Protein AF-A0A9D6P0R1-F1 (afdb_monomer_lite)

Sequence (93 aa):
MAKPYQLLRVSRIVLLVLAYVSGASNLIFAGFLPLVLGGEPVPLFLDGPVIPVRVLGILNILITAPLLFVVFYVPSGIIHLLLEHGVRDERHL

Foldseek 3Di:
DPPVLVVLVVLLVVLQVQLVVVLVCQLVPQAVCCQVVWDDFDAPDPPHDTHTSNVRNVCSNVPVSVVSNCVSNVVSVVSVVVSVVVVVVVVVD

Secondary structure (DSSP, 8-state):
---HHHHHHHHHHHHHHHHHHHHHHIIIIIIIHHHHH--PPEESSTTPPEE-HHHHHHHIIIIIHHHHHHHHHHHHHHHHHHHHHHHHHTT--

pLDDT: mean 82.97, std 10.07, range [46.97, 93.44]

Radius of gyration: 19.76 Å; chains: 1; bounding box: 53×21×51 Å

Structure (mmCIF, N/CA/C/O backbone):
data_AF-A0A9D6P0R1-F1
#
_entry.id   AF-A0A9D6P0R1-F1
#
loop_
_atom_site.group_PDB
_atom_site.id
_atom_site.type_symbol
_atom_site.label_atom_id
_atom_site.label_alt_id
_atom_site.label_comp_id
_atom_site.label_asym_id
_atom_site.label_entity_id
_atom_site.label_seq_id
_atom_site.pdbx_PDB_ins_code
_atom_site.Cartn_x
_atom_site.Cartn_y
_atom_site.Cartn_z
_atom_site.occupancy
_atom_site.B_iso_or_equiv
_atom_site.auth_seq_id
_atom_site.auth_comp_id
_atom_site.auth_asym_id
_atom_site.auth_atom_id
_atom_site.pdbx_PDB_model_num
ATOM 1 N N . MET A 1 1 ? -7.683 8.134 35.108 1.00 46.97 1 MET A N 1
ATOM 2 C CA . MET A 1 1 ? -8.011 6.882 34.390 1.00 46.97 1 MET A CA 1
ATOM 3 C C . MET A 1 1 ? -8.144 7.206 32.912 1.00 46.97 1 MET A C 1
ATOM 5 O O . MET A 1 1 ? -9.078 7.909 32.544 1.00 46.97 1 MET A O 1
ATOM 9 N N . ALA A 1 2 ? -7.178 6.801 32.082 1.00 53.44 2 ALA A N 1
ATOM 10 C CA . ALA A 1 2 ? -7.301 6.957 30.634 1.00 53.44 2 ALA A CA 1
ATOM 11 C C . ALA A 1 2 ? -8.511 6.137 30.177 1.00 53.44 2 ALA A C 1
ATOM 13 O O . ALA A 1 2 ? -8.580 4.946 30.468 1.00 53.44 2 ALA A O 1
ATOM 14 N N . LYS A 1 3 ? -9.492 6.776 29.533 1.00 68.75 3 LYS A N 1
ATOM 15 C CA . LYS A 1 3 ? -10.670 6.066 29.032 1.00 68.75 3 LYS A CA 1
ATOM 16 C C . LYS A 1 3 ? -10.182 5.153 27.898 1.00 68.75 3 LYS A C 1
ATOM 18 O O . LYS A 1 3 ? -9.747 5.695 26.881 1.00 68.75 3 LYS A O 1
ATOM 23 N N . PRO A 1 4 ? -10.222 3.813 28.027 1.00 68.56 4 PRO A N 1
ATOM 24 C CA . PRO A 1 4 ? -9.678 2.897 27.014 1.00 68.56 4 PRO A CA 1
ATOM 25 C C . PRO A 1 4 ? -10.283 3.143 25.618 1.00 68.56 4 PRO A C 1
ATOM 27 O O . PRO A 1 4 ? -9.593 3.048 24.605 1.00 68.56 4 PRO A O 1
ATOM 30 N N . TYR A 1 5 ? -11.529 3.622 25.576 1.00 75.81 5 TYR A N 1
ATOM 31 C CA . TYR A 1 5 ? -12.212 4.119 24.379 1.00 75.81 5 TYR A CA 1
ATOM 32 C C . TYR A 1 5 ? -11.521 5.266 23.639 1.00 75.81 5 TYR A C 1
ATOM 34 O O . TYR A 1 5 ? -11.574 5.325 22.410 1.00 75.81 5 TYR A O 1
ATOM 42 N N . GLN A 1 6 ? -10.902 6.204 24.358 1.00 82.00 6 GLN A N 1
ATOM 43 C CA . GLN A 1 6 ? -10.200 7.328 23.736 1.00 82.00 6 GLN A CA 1
ATOM 44 C C . GLN A 1 6 ? -8.917 6.851 23.056 1.00 82.00 6 GLN A C 1
ATOM 46 O O . GLN A 1 6 ? -8.638 7.275 21.938 1.00 82.00 6 GLN A O 1
ATOM 51 N N . LEU A 1 7 ? -8.193 5.920 23.682 1.00 83.88 7 LEU A N 1
ATOM 52 C CA . LEU A 1 7 ? -6.990 5.311 23.113 1.00 83.88 7 LEU A CA 1
ATOM 53 C C . LEU A 1 7 ? -7.309 4.530 21.834 1.00 83.88 7 LEU A C 1
ATOM 55 O O . LEU A 1 7 ? -6.702 4.791 20.801 1.00 83.88 7 LEU A O 1
ATOM 59 N N . LEU A 1 8 ? -8.322 3.658 21.859 1.00 85.56 8 LEU A N 1
ATOM 60 C CA . LEU A 1 8 ? -8.782 2.923 20.672 1.00 85.56 8 LEU A CA 1
ATOM 61 C C . LEU A 1 8 ? -9.219 3.867 19.540 1.00 85.56 8 LEU A C 1
ATOM 63 O O . LEU A 1 8 ? -8.844 3.674 18.384 1.00 85.56 8 LEU A O 1
ATOM 67 N N . ARG A 1 9 ? -9.965 4.932 19.861 1.00 85.44 9 ARG A N 1
ATOM 68 C CA . ARG A 1 9 ? -10.404 5.921 18.865 1.00 85.44 9 ARG A CA 1
ATOM 69 C C . ARG A 1 9 ? -9.224 6.650 18.217 1.00 85.44 9 ARG A C 1
ATOM 71 O O . ARG A 1 9 ? -9.220 6.808 16.998 1.00 85.44 9 ARG A O 1
ATOM 78 N N . VAL A 1 10 ? -8.238 7.074 19.007 1.00 89.56 10 VAL A N 1
ATOM 79 C CA . VAL A 1 10 ? -7.028 7.736 18.495 1.00 89.56 10 VAL A CA 1
ATOM 80 C C . VAL A 1 10 ? -6.213 6.767 17.642 1.00 89.56 10 VAL A C 1
ATOM 82 O O . VAL A 1 10 ? -5.868 7.111 16.513 1.00 89.56 10 VAL A O 1
ATOM 85 N N . SER A 1 11 ? -5.994 5.535 18.109 1.00 87.94 11 SER A N 1
ATOM 86 C CA . SER A 1 11 ? -5.272 4.506 17.351 1.00 87.94 11 SER A CA 1
ATOM 87 C C . SER A 1 11 ? -5.920 4.221 15.996 1.00 87.94 11 SER A C 1
ATOM 89 O O . SER A 1 11 ? -5.218 4.144 14.991 1.00 87.94 11 SER A O 1
ATOM 91 N N . ARG A 1 12 ? -7.257 4.143 15.929 1.00 89.88 12 ARG A N 1
ATOM 92 C CA . ARG A 1 12 ? -7.990 3.990 14.661 1.00 89.88 12 ARG A CA 1
ATOM 93 C C . ARG A 1 12 ? -7.682 5.118 13.682 1.00 89.88 12 ARG A C 1
ATOM 95 O O . ARG A 1 12 ? -7.431 4.844 12.511 1.00 89.88 12 ARG A O 1
ATOM 102 N N . ILE A 1 13 ? -7.738 6.367 14.152 1.00 92.25 13 ILE A N 1
ATOM 103 C CA . ILE A 1 13 ? -7.494 7.554 13.321 1.00 92.25 13 ILE A CA 1
ATOM 104 C C . ILE A 1 13 ? -6.058 7.538 12.807 1.00 92.25 13 ILE A C 1
ATOM 106 O O . ILE A 1 13 ? -5.847 7.709 11.611 1.00 92.25 13 ILE A O 1
ATOM 110 N N . VAL A 1 14 ? -5.088 7.273 13.685 1.00 92.88 14 VAL A N 1
ATOM 111 C CA . VAL A 1 14 ? -3.671 7.198 13.311 1.00 92.88 14 VAL A CA 1
ATOM 112 C C . VAL A 1 14 ? -3.445 6.114 12.259 1.00 92.88 14 VAL A C 1
ATOM 114 O O . VAL A 1 14 ? -2.848 6.395 11.226 1.00 92.88 14 VAL A O 1
ATOM 117 N N . LEU A 1 15 ? -3.978 4.907 12.464 1.00 90.88 15 LEU A N 1
ATOM 118 C CA . LEU A 1 15 ? -3.869 3.813 11.494 1.00 90.88 15 LEU A CA 1
ATOM 119 C C . LEU A 1 15 ? -4.513 4.160 10.152 1.00 90.88 15 LEU A C 1
ATOM 121 O O . LEU A 1 15 ? -3.948 3.868 9.104 1.00 90.88 15 LEU A O 1
ATOM 125 N N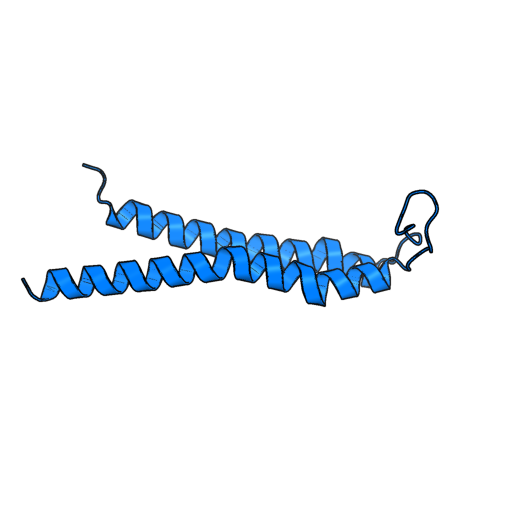 . LEU A 1 16 ? -5.669 4.821 10.169 1.00 91.12 16 LEU A N 1
ATOM 126 C CA . LEU A 1 16 ? -6.349 5.232 8.946 1.00 91.12 16 LEU A CA 1
ATOM 127 C C . LEU A 1 16 ? -5.522 6.276 8.185 1.00 91.12 16 LEU A C 1
ATOM 129 O O . LEU A 1 16 ? -5.309 6.132 6.985 1.00 91.12 16 LEU A O 1
ATOM 133 N N . VAL A 1 17 ? -4.992 7.283 8.885 1.00 93.44 17 VAL A N 1
ATOM 134 C CA . VAL A 1 17 ? -4.098 8.291 8.298 1.00 93.44 17 VAL A CA 1
ATOM 135 C C . VAL A 1 17 ? -2.844 7.637 7.723 1.00 93.44 17 VAL A C 1
ATOM 137 O O . VAL A 1 17 ? -2.485 7.938 6.588 1.00 93.44 17 VAL A O 1
ATOM 140 N N . LEU A 1 18 ? -2.217 6.710 8.450 1.00 91.12 18 LEU A N 1
ATOM 141 C CA . LEU A 1 18 ? -1.062 5.961 7.951 1.00 91.12 18 LEU A CA 1
ATOM 142 C C . LEU A 1 18 ? -1.410 5.152 6.698 1.00 91.12 18 LEU A C 1
ATOM 144 O O . LEU A 1 18 ? -0.651 5.196 5.738 1.00 91.12 18 LEU A O 1
ATOM 148 N N . ALA A 1 19 ? -2.573 4.497 6.644 1.00 90.38 19 ALA A N 1
ATOM 149 C CA . ALA A 1 19 ? -3.010 3.758 5.458 1.00 90.38 19 ALA A CA 1
ATOM 150 C C . ALA A 1 19 ? -3.074 4.657 4.215 1.00 90.38 19 ALA A C 1
ATOM 152 O O . ALA A 1 19 ? -2.520 4.318 3.167 1.00 90.38 19 ALA A O 1
ATOM 153 N N . TYR A 1 20 ? -3.705 5.827 4.344 1.00 90.00 20 TYR A N 1
ATOM 154 C CA . TYR A 1 20 ? -3.838 6.777 3.242 1.00 90.00 20 TYR A CA 1
ATOM 155 C C . TYR A 1 20 ? -2.508 7.425 2.870 1.00 90.00 20 TYR A C 1
ATOM 157 O O . TYR A 1 20 ? -2.167 7.462 1.690 1.00 90.00 20 TYR A O 1
ATOM 165 N N . VAL A 1 21 ? -1.744 7.912 3.849 1.00 92.06 21 VAL A N 1
ATOM 166 C CA . VAL A 1 21 ? -0.465 8.584 3.593 1.00 92.06 21 VAL A CA 1
ATOM 167 C C . VAL A 1 21 ? 0.540 7.601 3.007 1.00 92.06 21 VAL A C 1
ATOM 169 O O . VAL A 1 21 ? 1.130 7.899 1.973 1.00 92.06 21 VAL A O 1
ATOM 172 N N . SER A 1 22 ? 0.716 6.420 3.600 1.00 88.69 22 SER A N 1
ATOM 173 C CA . SER A 1 22 ? 1.652 5.413 3.090 1.00 88.69 22 SER A CA 1
ATOM 174 C C . SER A 1 22 ? 1.226 4.885 1.722 1.00 88.69 22 SER A C 1
ATOM 176 O O . SER A 1 22 ? 2.071 4.782 0.834 1.00 88.69 22 SER A O 1
ATOM 178 N N . GLY A 1 23 ? -0.067 4.614 1.521 1.00 87.38 23 GLY A N 1
ATOM 179 C CA . GLY A 1 23 ? -0.603 4.178 0.232 1.00 87.38 23 GLY A CA 1
ATOM 180 C C . GLY A 1 23 ? -0.399 5.227 -0.865 1.00 87.38 23 GLY A C 1
ATOM 181 O O . GLY A 1 23 ? 0.186 4.925 -1.903 1.00 87.38 23 GLY A O 1
ATOM 182 N N . ALA A 1 24 ? -0.799 6.479 -0.618 1.00 89.44 24 ALA A N 1
ATOM 183 C CA . ALA A 1 24 ? -0.644 7.577 -1.575 1.00 89.44 24 ALA A CA 1
ATOM 184 C C . ALA A 1 24 ? 0.829 7.896 -1.867 1.00 89.44 24 ALA A C 1
ATOM 186 O O . ALA A 1 24 ? 1.206 8.061 -3.026 1.00 89.44 24 ALA A O 1
ATOM 187 N N . SER A 1 25 ? 1.680 7.929 -0.838 1.00 89.25 25 SER A N 1
ATOM 188 C CA . SER A 1 25 ? 3.119 8.162 -1.012 1.00 89.25 25 SER A CA 1
ATOM 189 C C . SER A 1 25 ? 3.753 7.058 -1.855 1.00 89.25 25 SER A C 1
ATOM 191 O O . SER A 1 25 ? 4.524 7.349 -2.765 1.00 89.25 25 SER A O 1
ATOM 193 N N . ASN A 1 26 ? 3.409 5.791 -1.604 1.00 87.50 26 ASN A N 1
ATOM 194 C CA . ASN A 1 26 ? 3.940 4.676 -2.383 1.00 87.50 26 ASN A CA 1
ATOM 195 C C . ASN A 1 26 ? 3.465 4.740 -3.845 1.00 87.50 26 ASN A C 1
ATOM 197 O O . ASN A 1 26 ? 4.288 4.649 -4.755 1.00 87.50 26 ASN A O 1
ATOM 201 N N . LEU A 1 27 ? 2.174 5.013 -4.069 1.00 89.06 27 LEU A N 1
ATOM 202 C CA . LEU A 1 27 ? 1.616 5.199 -5.412 1.00 89.06 27 LEU A CA 1
ATOM 203 C C . LEU A 1 27 ? 2.324 6.313 -6.184 1.00 89.06 27 LEU A C 1
ATOM 205 O O . LEU A 1 27 ? 2.603 6.140 -7.367 1.00 89.06 27 LEU A O 1
ATOM 209 N N . ILE A 1 28 ? 2.630 7.437 -5.536 1.00 88.94 28 ILE A N 1
ATOM 210 C CA . ILE A 1 28 ? 3.263 8.583 -6.194 1.00 88.94 28 ILE A CA 1
ATOM 211 C C . ILE A 1 28 ? 4.755 8.322 -6.411 1.00 88.94 28 ILE A C 1
ATOM 213 O O . ILE A 1 28 ? 5.210 8.313 -7.551 1.00 88.94 28 ILE A O 1
ATOM 217 N N . PHE A 1 29 ? 5.520 8.095 -5.343 1.00 85.81 29 PHE A N 1
ATOM 218 C CA . PHE A 1 29 ? 6.984 8.080 -5.407 1.00 85.81 29 PHE A CA 1
ATOM 219 C C . PHE A 1 29 ? 7.556 6.770 -5.943 1.00 85.81 29 PHE A C 1
ATOM 221 O O . PHE A 1 29 ? 8.526 6.794 -6.694 1.00 85.81 29 PHE A O 1
ATOM 228 N N . ALA A 1 30 ? 6.969 5.633 -5.570 1.00 84.12 30 ALA A N 1
ATOM 229 C CA . ALA A 1 30 ? 7.469 4.314 -5.953 1.00 84.12 30 ALA A CA 1
ATOM 230 C C . ALA A 1 30 ? 6.733 3.723 -7.167 1.00 84.12 30 ALA A C 1
ATOM 232 O O . ALA A 1 30 ? 7.184 2.713 -7.705 1.00 84.12 30 ALA A O 1
ATOM 233 N N . GLY A 1 31 ? 5.625 4.344 -7.587 1.00 87.75 31 GLY A N 1
ATOM 234 C CA . GLY A 1 31 ? 4.793 3.922 -8.710 1.00 87.75 31 GLY A CA 1
ATOM 235 C C . GLY A 1 31 ? 4.799 4.902 -9.882 1.00 87.75 31 GLY A C 1
ATOM 236 O O . GLY A 1 31 ? 5.442 4.672 -10.906 1.00 87.75 31 GLY A O 1
ATOM 237 N N . PHE A 1 32 ? 4.060 6.001 -9.737 1.00 85.69 32 PHE A N 1
ATOM 238 C CA . PHE A 1 32 ? 3.770 6.965 -10.800 1.00 85.69 32 PHE A CA 1
ATOM 239 C C . PHE A 1 32 ? 5.008 7.736 -11.263 1.00 85.69 32 PHE A C 1
ATOM 241 O O . PHE A 1 32 ? 5.218 7.910 -12.462 1.00 85.69 32 PHE A O 1
ATOM 248 N N . LEU A 1 33 ? 5.860 8.164 -10.333 1.00 87.25 33 LEU A N 1
ATOM 249 C CA . LEU A 1 33 ? 7.071 8.916 -10.646 1.00 87.25 33 LEU A CA 1
ATOM 250 C C . LEU A 1 33 ? 8.043 8.099 -11.535 1.00 87.25 33 LEU A C 1
ATOM 252 O O . LEU A 1 33 ? 8.407 8.605 -12.599 1.00 87.25 33 LEU A O 1
ATOM 256 N N . PRO A 1 34 ? 8.360 6.823 -11.218 1.00 85.00 34 PRO A N 1
ATOM 257 C CA . PRO A 1 34 ? 9.044 5.891 -12.123 1.00 85.00 34 PRO A CA 1
ATOM 258 C C . PRO A 1 34 ? 8.421 5.748 -13.516 1.00 85.00 34 PRO A C 1
ATOM 260 O O . PRO A 1 34 ? 9.135 5.568 -14.506 1.00 85.00 34 PRO A O 1
ATOM 263 N N . LEU A 1 35 ? 7.089 5.792 -13.608 1.00 84.50 35 LEU A N 1
ATOM 264 C CA . LEU A 1 35 ? 6.368 5.627 -14.871 1.00 84.50 35 LEU A CA 1
ATOM 265 C C . LEU A 1 35 ? 6.492 6.853 -15.774 1.00 84.50 35 LEU A C 1
ATOM 267 O O . LEU A 1 35 ? 6.703 6.701 -16.978 1.00 84.50 35 LEU A O 1
ATOM 271 N N . VAL A 1 36 ? 6.371 8.045 -15.189 1.00 84.19 36 VAL A N 1
ATOM 272 C CA . VAL A 1 36 ? 6.337 9.315 -15.923 1.00 84.19 36 VAL A CA 1
ATOM 273 C C . VAL A 1 36 ? 7.735 9.853 -16.197 1.00 84.19 36 VAL A C 1
ATOM 275 O O . VAL A 1 36 ? 8.039 10.194 -17.337 1.00 84.19 36 VAL A O 1
ATOM 278 N N . LEU A 1 37 ? 8.593 9.918 -15.177 1.00 85.31 37 LEU A N 1
ATOM 279 C CA . LEU A 1 37 ? 9.942 10.474 -15.320 1.00 85.31 37 LEU A CA 1
ATOM 280 C C . LEU A 1 37 ? 10.934 9.460 -15.901 1.00 85.31 37 LEU A C 1
ATOM 282 O O . LEU A 1 37 ? 11.985 9.848 -16.405 1.00 85.31 37 LEU A O 1
ATOM 286 N N . GLY A 1 38 ? 10.590 8.169 -15.879 1.00 81.25 38 GLY A N 1
ATOM 287 C CA . GLY A 1 38 ? 11.523 7.107 -16.229 1.00 81.25 38 GLY A CA 1
ATOM 288 C C . GLY A 1 38 ? 12.660 6.999 -15.212 1.00 81.25 38 GLY A C 1
ATOM 289 O O . GLY A 1 38 ? 12.570 7.484 -14.087 1.00 81.25 38 GLY A O 1
ATOM 290 N N . GLY A 1 39 ? 13.726 6.313 -15.604 1.00 81.81 39 GLY A N 1
ATOM 291 C CA . GLY A 1 39 ? 14.901 6.115 -14.768 1.0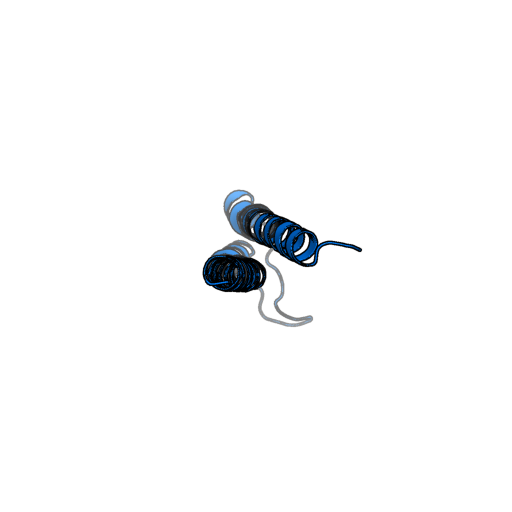0 81.81 39 GLY A CA 1
ATOM 292 C C . GLY A 1 39 ? 15.807 5.037 -15.340 1.00 81.81 39 GLY A C 1
ATOM 293 O O . GLY A 1 39 ? 15.394 4.273 -16.218 1.00 81.81 39 GLY A O 1
ATOM 294 N N . GLU A 1 40 ? 17.033 4.992 -14.827 1.00 83.75 40 GLU A N 1
ATOM 295 C CA . GLU A 1 40 ? 18.011 3.975 -15.199 1.00 83.75 40 GLU A CA 1
ATOM 296 C C . GLU A 1 40 ? 17.522 2.582 -14.792 1.00 83.75 40 GLU A C 1
ATOM 298 O O . GLU A 1 40 ? 17.057 2.415 -13.664 1.00 83.75 40 GLU A O 1
ATOM 303 N N . PRO A 1 41 ? 17.610 1.577 -15.676 1.00 82.25 41 PRO A N 1
ATOM 304 C CA . PRO A 1 41 ? 17.216 0.212 -15.357 1.00 82.25 41 PRO A CA 1
ATOM 305 C C . PRO A 1 41 ? 17.915 -0.302 -14.086 1.00 82.25 41 PRO A C 1
ATOM 307 O O . PRO A 1 41 ? 19.114 -0.099 -13.901 1.00 82.25 41 PRO A O 1
ATOM 310 N N . VAL A 1 42 ? 17.174 -0.985 -13.210 1.00 81.94 42 VAL A N 1
ATOM 311 C CA . VAL A 1 42 ? 17.687 -1.431 -11.904 1.00 81.94 42 VAL A CA 1
ATOM 312 C C . VAL A 1 42 ? 18.003 -2.929 -11.956 1.00 81.94 42 VAL A C 1
ATOM 314 O O . VAL A 1 42 ? 17.145 -3.711 -12.380 1.00 81.94 42 VAL A O 1
ATOM 317 N N . PRO A 1 43 ? 19.202 -3.364 -11.530 1.00 80.81 43 PRO A N 1
ATOM 318 C CA . PRO A 1 43 ? 19.514 -4.783 -11.406 1.00 80.81 43 PRO A CA 1
ATOM 319 C C . PRO A 1 43 ? 18.710 -5.406 -10.254 1.00 80.81 43 PRO A C 1
ATOM 321 O O . PRO A 1 43 ? 18.690 -4.881 -9.142 1.00 80.81 43 PRO A O 1
ATOM 324 N N . LEU A 1 44 ? 18.039 -6.534 -10.512 1.00 75.81 44 LEU A N 1
ATOM 325 C CA . LEU A 1 44 ? 17.256 -7.259 -9.495 1.00 75.81 44 LEU A CA 1
ATOM 326 C C . LEU A 1 44 ? 18.115 -7.802 -8.342 1.00 75.81 44 LEU A C 1
ATOM 328 O O . LEU A 1 44 ? 17.641 -7.920 -7.215 1.00 75.81 44 LEU A O 1
ATOM 332 N N . PHE A 1 45 ? 19.364 -8.157 -8.643 1.00 79.81 45 PHE A N 1
ATOM 333 C CA . PHE A 1 45 ? 20.354 -8.711 -7.720 1.00 79.81 45 PHE A CA 1
ATOM 334 C C . PHE A 1 45 ? 21.736 -8.161 -8.089 1.00 79.81 45 PHE A C 1
ATOM 336 O O . PHE A 1 45 ? 21.899 -7.655 -9.197 1.00 79.81 45 PHE A O 1
ATOM 343 N N . LEU A 1 46 ? 22.726 -8.303 -7.199 1.00 75.94 46 LEU A N 1
ATOM 344 C CA . LEU A 1 46 ? 24.100 -7.805 -7.397 1.00 75.94 46 LEU A CA 1
ATOM 345 C C . LEU A 1 46 ? 24.721 -8.196 -8.758 1.00 75.94 46 LEU A C 1
ATOM 347 O O . LEU A 1 46 ? 25.449 -7.383 -9.308 1.00 75.94 46 LEU A O 1
ATOM 351 N N . ASP A 1 47 ? 24.338 -9.345 -9.336 1.00 79.75 47 ASP A N 1
ATOM 352 C CA . ASP A 1 47 ? 24.706 -9.795 -10.696 1.00 79.75 47 ASP A CA 1
ATOM 353 C C . ASP A 1 47 ? 23.484 -10.297 -11.511 1.00 79.75 47 ASP A C 1
ATOM 355 O O . ASP A 1 47 ? 23.560 -11.246 -12.294 1.00 79.75 47 ASP A O 1
ATOM 359 N N . GLY A 1 48 ? 22.301 -9.728 -11.261 1.00 80.06 48 GLY A N 1
ATOM 360 C CA . GLY A 1 48 ? 21.022 -10.225 -11.783 1.00 80.06 48 GLY A CA 1
ATOM 361 C C . GLY A 1 48 ? 20.536 -9.573 -13.086 1.00 80.06 48 GLY A C 1
ATOM 362 O O . GLY A 1 48 ? 21.089 -8.572 -13.542 1.00 80.06 48 GLY A O 1
ATOM 363 N N . PRO A 1 49 ? 19.440 -10.098 -13.673 1.00 84.19 49 PRO A N 1
ATOM 364 C CA . PRO A 1 49 ? 18.784 -9.469 -14.811 1.00 84.19 49 PRO A CA 1
ATOM 365 C C . PRO A 1 49 ? 18.300 -8.062 -14.454 1.00 84.19 49 PRO A C 1
ATOM 367 O O . PRO A 1 49 ? 17.843 -7.786 -13.341 1.00 84.19 49 PRO A O 1
ATOM 370 N N . VAL A 1 50 ? 18.401 -7.170 -15.433 1.00 89.06 50 VAL A N 1
ATOM 371 C CA . VAL A 1 50 ? 18.081 -5.757 -15.270 1.00 89.06 50 VAL A CA 1
ATOM 372 C C . VAL A 1 50 ? 16.614 -5.520 -15.615 1.00 89.06 50 VAL A C 1
ATOM 374 O O . VAL A 1 50 ? 16.151 -5.906 -16.690 1.00 89.06 50 VAL A O 1
ATOM 377 N N . ILE A 1 51 ? 15.876 -4.879 -14.708 1.00 86.69 51 ILE A N 1
ATOM 378 C CA . ILE A 1 51 ? 14.460 -4.560 -14.896 1.00 86.69 51 ILE A CA 1
ATOM 379 C C . ILE A 1 51 ? 14.290 -3.071 -15.215 1.00 86.69 51 ILE A C 1
ATOM 381 O O . ILE A 1 51 ? 14.851 -2.218 -14.521 1.00 86.69 51 ILE A O 1
ATOM 385 N N . PRO A 1 52 ? 13.466 -2.719 -16.221 1.00 88.75 52 PRO A N 1
ATOM 386 C CA . PRO A 1 52 ? 13.103 -1.330 -16.457 1.00 88.75 52 PRO A CA 1
ATOM 387 C C . PRO A 1 52 ? 12.391 -0.729 -15.240 1.00 88.75 52 PRO A C 1
ATOM 389 O O . PRO A 1 52 ? 11.413 -1.289 -14.742 1.00 88.75 52 PRO A O 1
ATOM 392 N N . VAL A 1 53 ? 12.797 0.469 -14.822 1.00 89.06 53 VAL A N 1
ATOM 393 C CA . VAL A 1 53 ? 12.200 1.20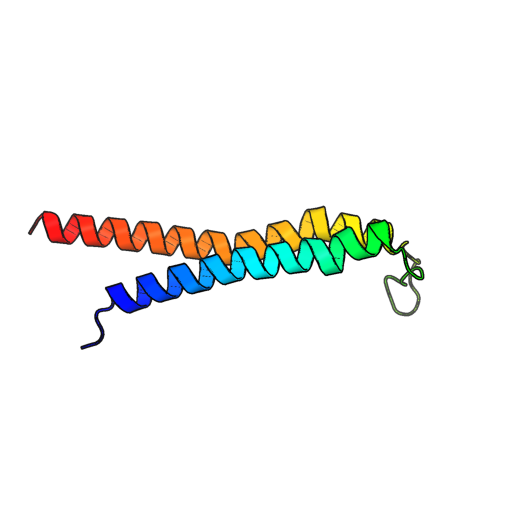3 -13.686 1.00 89.06 53 VAL A CA 1
ATOM 394 C C . VAL A 1 53 ? 10.681 1.349 -13.796 1.00 89.06 53 VAL A C 1
ATOM 396 O O . VAL A 1 53 ? 9.975 1.285 -12.794 1.00 89.06 53 VAL A O 1
ATOM 399 N N . ARG A 1 54 ? 10.147 1.447 -15.018 1.00 88.25 54 ARG A N 1
ATOM 400 C CA . ARG A 1 54 ? 8.697 1.483 -15.269 1.00 88.25 54 ARG A CA 1
ATOM 401 C C . ARG A 1 54 ? 7.991 0.195 -14.843 1.00 88.25 54 ARG A C 1
ATOM 403 O O . ARG A 1 54 ? 6.916 0.254 -14.259 1.00 88.25 54 ARG A O 1
ATOM 410 N N . VAL A 1 55 ? 8.597 -0.964 -15.104 1.00 87.81 55 VAL A N 1
ATOM 411 C CA . VAL A 1 55 ? 8.053 -2.266 -14.686 1.00 87.81 55 VAL A CA 1
ATOM 412 C C . VAL A 1 55 ? 8.060 -2.363 -13.163 1.00 87.81 55 VAL A C 1
ATOM 414 O O . VAL A 1 55 ? 7.064 -2.778 -12.578 1.00 87.81 55 VAL A O 1
ATOM 417 N N . LEU A 1 56 ? 9.130 -1.895 -12.516 1.00 85.94 56 LEU A N 1
ATOM 418 C CA . LEU A 1 56 ? 9.205 -1.816 -11.056 1.00 85.94 56 LEU A CA 1
ATOM 419 C C . LEU A 1 56 ? 8.117 -0.890 -10.478 1.00 85.94 56 LEU A C 1
ATOM 421 O O . LEU A 1 56 ? 7.462 -1.244 -9.501 1.00 85.94 56 LEU A O 1
ATOM 425 N N . GLY A 1 57 ? 7.873 0.253 -11.126 1.00 87.62 5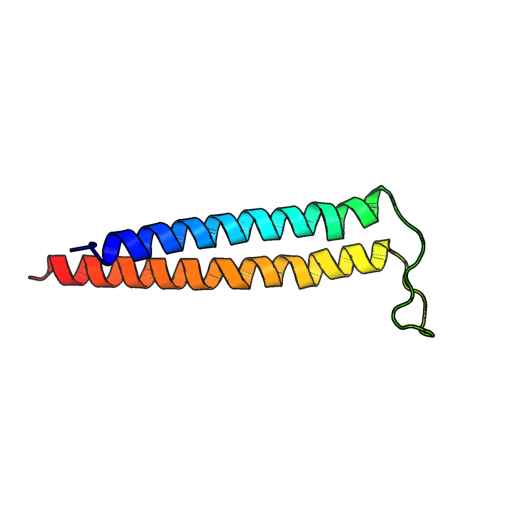7 GLY A N 1
ATOM 426 C CA . GLY A 1 57 ? 6.792 1.176 -10.774 1.00 87.62 57 GLY A CA 1
ATOM 427 C C . GLY A 1 57 ? 5.406 0.535 -10.860 1.00 87.62 57 GLY A C 1
ATOM 428 O O . GLY A 1 57 ? 4.610 0.651 -9.929 1.00 87.62 57 GLY A O 1
ATOM 429 N N . ILE A 1 58 ? 5.128 -0.212 -11.933 1.00 89.38 58 ILE A N 1
ATOM 430 C CA . ILE A 1 58 ? 3.869 -0.961 -12.085 1.00 89.38 58 ILE A CA 1
ATOM 431 C C . ILE A 1 58 ? 3.737 -2.025 -10.993 1.00 89.38 58 ILE A C 1
ATOM 433 O O . ILE A 1 58 ? 2.685 -2.119 -10.364 1.00 89.38 58 ILE A O 1
ATOM 437 N N . LEU A 1 59 ? 4.794 -2.797 -10.728 1.00 87.81 59 LEU A N 1
ATOM 438 C CA . LEU A 1 59 ? 4.782 -3.816 -9.675 1.00 87.81 59 LEU A CA 1
ATOM 439 C C . LEU A 1 59 ? 4.517 -3.201 -8.295 1.00 87.81 59 LEU A C 1
ATOM 441 O O . LEU A 1 59 ? 3.718 -3.741 -7.531 1.00 87.81 59 LEU A O 1
ATOM 445 N N . ASN A 1 60 ? 5.103 -2.041 -7.994 1.00 86.38 60 ASN A N 1
ATOM 446 C CA . ASN A 1 60 ? 4.826 -1.325 -6.750 1.00 86.38 60 ASN A CA 1
ATOM 447 C C . ASN A 1 60 ? 3.372 -0.851 -6.648 1.00 86.38 60 ASN A C 1
ATOM 449 O O . ASN A 1 60 ? 2.768 -0.988 -5.584 1.00 86.38 60 ASN A O 1
ATOM 453 N N . ILE A 1 61 ? 2.785 -0.354 -7.740 1.00 88.00 61 ILE A N 1
ATOM 454 C CA . ILE A 1 61 ? 1.368 0.039 -7.772 1.00 88.00 61 ILE A CA 1
ATOM 455 C C . ILE A 1 61 ? 0.453 -1.172 -7.575 1.00 88.00 61 ILE A C 1
ATOM 457 O O . ILE A 1 61 ? -0.538 -1.073 -6.858 1.00 88.00 61 ILE A O 1
ATOM 461 N N . LEU A 1 62 ? 0.764 -2.305 -8.208 1.00 89.44 62 LEU A N 1
ATOM 462 C CA . LEU A 1 62 ? -0.101 -3.486 -8.195 1.00 89.44 62 LEU A CA 1
ATOM 463 C C . LEU A 1 62 ? 0.020 -4.319 -6.916 1.00 89.44 62 LEU A C 1
ATOM 465 O O . LEU A 1 62 ? -0.925 -5.021 -6.565 1.00 89.44 62 LEU A O 1
ATOM 469 N N . ILE A 1 63 ? 1.164 -4.267 -6.233 1.00 88.19 63 ILE A N 1
ATOM 470 C CA . ILE A 1 63 ? 1.466 -5.163 -5.110 1.00 88.19 63 ILE A CA 1
ATOM 471 C C . ILE A 1 63 ? 1.706 -4.354 -3.838 1.00 88.19 63 ILE A C 1
ATOM 473 O O . ILE A 1 63 ? 0.959 -4.478 -2.869 1.00 88.19 63 ILE A O 1
ATOM 477 N N . THR A 1 64 ? 2.725 -3.497 -3.838 1.00 84.25 64 THR A N 1
ATOM 478 C CA . THR A 1 64 ? 3.211 -2.827 -2.626 1.00 84.25 64 THR A CA 1
ATOM 479 C C . THR A 1 64 ? 2.210 -1.809 -2.079 1.00 84.25 64 THR A C 1
ATOM 481 O O . THR A 1 64 ? 1.942 -1.800 -0.877 1.00 84.25 64 THR A O 1
ATOM 484 N N . ALA A 1 65 ? 1.612 -0.978 -2.935 1.00 83.06 65 ALA A N 1
ATOM 485 C CA . ALA A 1 65 ? 0.647 0.035 -2.512 1.00 83.06 65 ALA A CA 1
ATOM 486 C C . ALA A 1 65 ? -0.645 -0.566 -1.909 1.00 83.06 65 ALA A C 1
ATOM 488 O O . ALA A 1 65 ? -1.015 -0.150 -0.806 1.00 83.06 65 ALA A O 1
ATOM 489 N N . PRO A 1 66 ? -1.301 -1.571 -2.530 1.00 84.94 66 PRO A N 1
ATOM 490 C CA . PRO A 1 66 ? -2.426 -2.275 -1.920 1.00 84.94 66 PRO A CA 1
ATOM 491 C C . PRO A 1 66 ? -2.045 -2.950 -0.607 1.00 84.94 66 PRO A C 1
ATOM 493 O O . PRO A 1 66 ? -2.792 -2.859 0.363 1.00 84.94 66 PRO A O 1
ATOM 496 N N . LEU A 1 67 ? -0.872 -3.586 -0.542 1.00 88.81 67 LEU A N 1
ATOM 497 C CA . LEU A 1 67 ? -0.440 -4.303 0.653 1.00 88.81 67 LEU A CA 1
ATOM 498 C C . LEU A 1 67 ? -0.212 -3.347 1.831 1.00 88.81 67 LEU A C 1
ATOM 500 O O . LEU A 1 67 ? -0.728 -3.586 2.920 1.00 88.81 67 LEU A O 1
ATOM 504 N N . LEU A 1 68 ? 0.474 -2.222 1.602 1.00 83.56 68 LEU A N 1
ATOM 505 C CA . LEU A 1 68 ? 0.651 -1.173 2.610 1.00 83.56 68 LEU A CA 1
ATOM 506 C C . LEU A 1 68 ? -0.688 -0.588 3.059 1.00 83.56 68 LEU A C 1
ATOM 508 O O . LEU A 1 68 ? -0.901 -0.395 4.255 1.00 83.56 68 LEU A O 1
ATOM 512 N N . PHE A 1 69 ? -1.606 -0.344 2.124 1.00 85.06 69 PHE A N 1
ATOM 513 C CA . PHE A 1 69 ? -2.939 0.138 2.464 1.00 85.06 69 PHE A CA 1
ATOM 514 C C . PHE A 1 69 ? -3.679 -0.864 3.361 1.00 85.06 69 PHE A C 1
ATOM 516 O O . PHE A 1 69 ? -4.168 -0.488 4.423 1.00 85.06 69 PHE A O 1
ATOM 523 N N . VAL A 1 70 ? -3.703 -2.147 2.990 1.00 88.44 70 VAL A N 1
ATOM 524 C CA . VAL A 1 70 ? -4.376 -3.225 3.735 1.00 88.44 70 VAL A CA 1
ATOM 525 C C . VAL A 1 70 ? -3.799 -3.388 5.144 1.00 88.44 70 VAL A C 1
ATOM 527 O O . VAL A 1 70 ? -4.571 -3.490 6.100 1.00 88.44 70 VAL A O 1
ATOM 530 N N . VAL A 1 71 ? -2.470 -3.353 5.291 1.00 91.00 71 VAL A N 1
ATOM 531 C CA . VAL A 1 71 ? -1.770 -3.521 6.580 1.00 91.00 71 VAL A CA 1
ATOM 532 C C . VAL A 1 71 ? -2.219 -2.499 7.623 1.00 91.00 71 VAL A C 1
ATOM 534 O O . VAL A 1 71 ? -2.300 -2.835 8.800 1.00 91.00 71 VAL A O 1
ATOM 537 N N . PHE A 1 72 ? -2.554 -1.276 7.216 1.00 89.19 72 PHE A N 1
ATOM 538 C CA . PHE A 1 72 ? -3.010 -0.235 8.141 1.00 89.19 72 PHE A CA 1
ATOM 539 C C . PHE A 1 72 ? -4.538 -0.079 8.168 1.00 89.19 72 PHE A C 1
ATOM 541 O O . PHE A 1 72 ? -5.124 0.182 9.224 1.00 89.19 72 PHE A O 1
ATOM 548 N N . TYR A 1 73 ? -5.205 -0.285 7.031 1.00 89.50 73 TYR A N 1
ATOM 549 C CA . TYR A 1 73 ? -6.651 -0.131 6.900 1.00 89.50 73 TYR A CA 1
ATOM 550 C C . TYR A 1 73 ? -7.424 -1.238 7.626 1.00 89.50 73 TYR A C 1
ATOM 552 O O . TYR A 1 73 ? -8.388 -0.947 8.336 1.00 89.50 73 TYR A O 1
ATOM 560 N N . VAL A 1 74 ? -6.989 -2.499 7.515 1.00 91.25 74 VAL A N 1
ATOM 561 C CA . VAL A 1 74 ? -7.681 -3.634 8.152 1.00 91.25 74 VAL A CA 1
ATOM 562 C C . VAL A 1 74 ? -7.667 -3.524 9.682 1.00 91.25 74 VAL A C 1
ATOM 564 O O . VAL A 1 74 ? -8.747 -3.589 10.274 1.00 91.25 74 VAL A O 1
ATOM 567 N N . PRO A 1 75 ? -6.528 -3.265 10.357 1.00 89.31 75 PRO A N 1
ATOM 568 C CA . PRO A 1 75 ? -6.527 -3.026 11.801 1.00 89.31 75 PRO A CA 1
ATOM 569 C C . PRO A 1 75 ? -7.394 -1.833 12.218 1.00 89.31 75 PRO A C 1
ATOM 571 O O . PRO A 1 75 ? -8.068 -1.897 13.245 1.00 89.31 75 PRO A O 1
ATOM 574 N N . SER A 1 76 ? -7.439 -0.766 11.410 1.00 88.94 76 SER A N 1
ATOM 575 C CA . SER A 1 76 ? -8.338 0.371 11.652 1.00 88.94 76 SER A CA 1
ATOM 576 C C . SER A 1 76 ? -9.818 -0.047 11.611 1.00 88.94 76 SER A C 1
ATOM 578 O O . SER A 1 76 ? -10.605 0.355 12.474 1.00 88.94 76 SER A O 1
ATOM 580 N N . GLY A 1 77 ? -10.193 -0.911 10.661 1.00 88.00 77 GLY A N 1
ATOM 581 C CA . GLY A 1 77 ? -11.525 -1.513 10.571 1.00 88.00 77 GLY A CA 1
ATOM 582 C C . GLY A 1 77 ? -11.858 -2.418 11.760 1.00 88.00 77 GLY A C 1
ATOM 583 O O . GLY A 1 77 ? -12.939 -2.306 12.329 1.00 88.00 77 GLY A O 1
ATOM 584 N N . ILE A 1 78 ? -10.916 -3.248 12.211 1.00 89.38 78 ILE A N 1
ATOM 585 C CA . ILE A 1 78 ? -11.107 -4.096 13.400 1.00 89.38 78 ILE A CA 1
ATOM 586 C C . ILE A 1 78 ? -11.351 -3.232 14.641 1.00 89.38 78 ILE A C 1
ATOM 588 O O . ILE A 1 78 ? -12.294 -3.478 15.389 1.00 89.38 78 ILE A O 1
ATOM 592 N N . ILE A 1 79 ? -10.563 -2.171 14.839 1.00 88.75 79 ILE A N 1
ATOM 593 C CA . ILE A 1 79 ? -10.770 -1.244 15.960 1.00 88.75 79 ILE A CA 1
ATOM 594 C C . ILE A 1 79 ? -12.134 -0.555 15.859 1.00 88.75 79 ILE A C 1
ATOM 596 O O . ILE A 1 79 ? -12.788 -0.3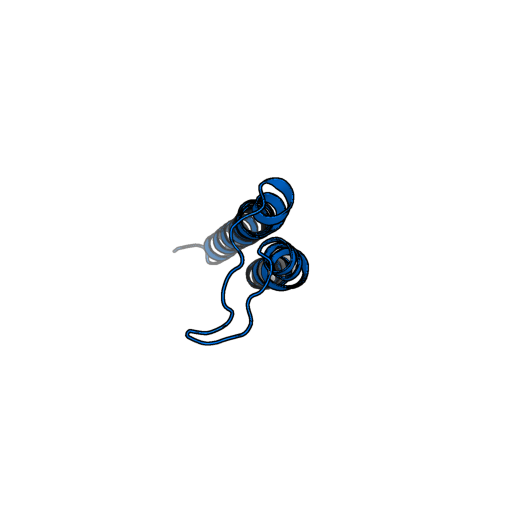48 16.879 1.00 88.75 79 ILE A O 1
ATOM 600 N N . HIS A 1 80 ? -12.588 -0.213 14.651 1.00 87.81 80 HIS A N 1
ATOM 601 C CA . HIS A 1 80 ? -13.926 0.338 14.454 1.00 87.81 80 HIS A CA 1
ATOM 602 C C . HIS A 1 80 ? -15.015 -0.625 14.931 1.00 87.81 80 HIS A C 1
ATOM 604 O O . HIS A 1 80 ? -15.880 -0.211 15.700 1.00 87.81 80 HIS A O 1
ATOM 610 N N . LEU A 1 81 ? -14.921 -1.898 14.539 1.00 86.94 81 LEU A N 1
ATOM 611 C CA . LEU A 1 81 ? -15.864 -2.937 14.948 1.00 86.94 81 LEU A CA 1
ATOM 612 C C . LEU A 1 81 ? -15.831 -3.172 16.464 1.00 86.94 81 LEU A C 1
ATOM 614 O O . LEU A 1 81 ? -16.888 -3.311 17.074 1.00 86.94 81 LEU A O 1
ATOM 618 N N . LEU A 1 82 ? -14.645 -3.170 17.083 1.00 85.06 82 LEU A N 1
ATOM 619 C CA . LEU A 1 82 ? -14.487 -3.303 18.538 1.00 85.06 82 LEU A CA 1
ATOM 620 C C . LEU A 1 82 ? -15.107 -2.119 19.293 1.00 85.06 82 LEU A C 1
ATOM 622 O O . LEU A 1 82 ? -15.780 -2.31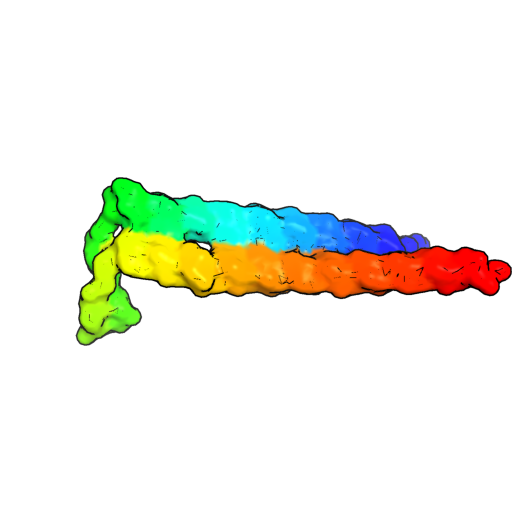1 20.305 1.00 85.06 82 LEU A O 1
ATOM 626 N N . LEU A 1 83 ? -14.913 -0.899 18.785 1.00 84.62 83 LEU A N 1
ATOM 627 C CA . LEU A 1 83 ? -15.527 0.307 19.338 1.00 84.62 83 LEU A CA 1
ATOM 628 C C . LEU A 1 83 ? -17.055 0.267 19.216 1.00 84.62 83 LEU A C 1
ATOM 630 O O . LEU A 1 83 ? -17.743 0.659 20.152 1.00 84.62 83 LEU A O 1
ATOM 634 N N . GLU A 1 84 ? -17.595 -0.198 18.090 1.00 83.94 84 GLU A N 1
ATOM 635 C CA . GLU A 1 84 ? -19.045 -0.325 17.912 1.00 83.94 84 GLU A CA 1
ATOM 636 C C . GLU A 1 84 ? -19.659 -1.394 18.816 1.00 83.94 84 GLU A C 1
ATOM 638 O O . GLU A 1 84 ? -20.717 -1.152 19.399 1.00 83.94 84 GLU A O 1
ATOM 643 N N . HIS A 1 85 ? -18.993 -2.543 18.971 1.00 77.81 85 HIS A N 1
ATOM 644 C CA . HIS A 1 85 ? -19.457 -3.616 19.852 1.00 77.81 85 HIS A CA 1
ATOM 645 C C . HIS A 1 85 ? -19.518 -3.161 21.305 1.00 77.81 85 HIS A C 1
ATOM 647 O O . HIS A 1 85 ? -20.562 -3.301 21.939 1.00 77.81 85 HIS A O 1
ATOM 653 N N . GLY A 1 86 ? -18.451 -2.552 21.819 1.00 68.00 86 GLY A N 1
ATOM 654 C CA . GLY A 1 86 ? -18.459 -2.112 23.208 1.00 68.00 86 GLY A CA 1
ATOM 655 C C . GLY A 1 86 ? -19.467 -0.978 23.480 1.00 68.00 86 GLY A C 1
ATOM 656 O O . GLY A 1 86 ? -20.037 -0.924 24.565 1.00 68.00 86 GLY A O 1
ATOM 657 N N . VAL A 1 87 ? -19.724 -0.080 22.515 1.00 63.97 87 VAL A N 1
ATOM 658 C CA . VAL A 1 87 ? -20.733 0.994 22.667 1.00 63.97 87 VAL A CA 1
ATOM 659 C C . VAL A 1 87 ? -22.160 0.430 22.634 1.00 63.97 87 VAL A C 1
ATOM 661 O O . VAL A 1 87 ? -23.101 1.062 23.122 1.00 63.97 87 VAL A O 1
ATOM 664 N N . ARG A 1 88 ? -22.360 -0.734 22.009 1.00 61.91 88 ARG A N 1
ATOM 665 C CA . ARG A 1 88 ? -23.638 -1.453 22.048 1.00 61.91 88 ARG A CA 1
ATOM 666 C C . ARG A 1 88 ? -23.866 -2.104 23.408 1.00 61.91 88 ARG A C 1
ATOM 668 O O . ARG A 1 88 ? -24.974 -2.006 23.918 1.00 61.91 88 ARG A O 1
ATOM 675 N N . ASP A 1 89 ? -22.828 -2.691 23.993 1.00 58.12 89 ASP A N 1
ATOM 676 C CA . ASP A 1 89 ? -22.896 -3.366 25.295 1.00 58.12 89 ASP A CA 1
ATOM 677 C C . ASP A 1 89 ? -23.227 -2.386 26.438 1.00 58.12 89 ASP A C 1
ATOM 679 O O . ASP A 1 89 ? -24.105 -2.645 27.256 1.00 58.12 89 ASP A O 1
ATOM 683 N N . GLU A 1 90 ? -22.643 -1.181 26.425 1.00 58.22 90 GLU A N 1
ATOM 684 C CA . GLU A 1 90 ? -22.961 -0.122 27.403 1.00 58.22 90 GLU A CA 1
ATOM 685 C C . GLU A 1 90 ? -24.402 0.417 27.306 1.00 58.22 90 GLU A C 1
ATOM 687 O O . GLU A 1 90 ? -24.873 1.052 28.242 1.00 58.22 90 GLU A O 1
ATOM 692 N N . ARG A 1 91 ? -25.113 0.199 26.190 1.00 59.38 91 ARG A N 1
ATOM 693 C CA . ARG A 1 91 ? -26.512 0.643 26.015 1.00 59.38 91 ARG A CA 1
ATOM 694 C C . ARG A 1 91 ? -27.547 -0.380 26.485 1.00 59.38 91 ARG A C 1
ATOM 696 O O . ARG A 1 91 ? -28.735 -0.061 26.490 1.00 59.38 91 ARG A O 1
ATOM 703 N N . HIS A 1 92 ? -27.113 -1.588 26.835 1.00 54.25 92 HIS A N 1
ATOM 704 C CA . HIS A 1 92 ? -27.969 -2.659 27.350 1.00 54.25 92 HIS A CA 1
ATOM 705 C C . HIS A 1 92 ? -27.854 -2.850 28.875 1.00 54.25 92 HIS A C 1
ATOM 707 O O . HIS A 1 92 ? -28.492 -3.756 29.413 1.00 54.25 92 HIS A O 1
ATOM 713 N N . LEU A 1 93 ? -27.091 -1.986 29.555 1.00 51.25 93 LEU A N 1
ATOM 714 C CA . LEU A 1 93 ? -26.977 -1.867 31.014 1.00 51.25 93 LEU A CA 1
ATOM 715 C C . LEU A 1 93 ? -27.693 -0.602 31.502 1.00 51.25 93 LEU A C 1
ATOM 717 O O . LEU A 1 93 ? -28.231 -0.649 32.630 1.00 51.25 93 LEU A O 1
#